Protein AF-A0A9D5TRG1-F1 (afdb_monomer_lite)

Radius of gyration: 21.53 Å; chains: 1; bounding box: 38×62×61 Å

Sequence (145 aa):
MIIKKDIKNNFNKGVNKMISNSKIKNYNEREKAEMKRLNLFESRLFGRICYGFGRDENGLVYIVEDEADVVRMIYDMAINGNSLQKIQAELFNRGIKSPSGKDKWTRDVIDKTINNSKYLTYIISFENFVEASIEKESRCRYIRS

Foldseek 3Di:
DPVVVVVVVVVVVVVVVVCPDPVNVVVVVVVVQVLQKDDPVVLVVVPDDDFQWDADPVSIIGGPVVRLVLLVVLLVCLLVLHQLVRNQVVCLVVQNAQPVRHSTDDSVSSVCSLQDPCCCSPRDPPVSSVSSVVSVVVVVVVVPD

Secondary structure (DSSP, 8-state):
--HHHHHHHHHHHHHHHHHT-HHHHHHHHHHHHHTTB--HHHHHHH-S--TTEEE-TTS-EEE-HHHHHHHHHHHHHHHTT--HHHHHHHHHHTT---TTS-SS--HHHHHHHHT-GGGGTTTS-HHHHHHHHHHHHHHHHTT--

pLDDT: mean 82.33, std 17.82, range [38.62, 98.0]

Structure (mmCIF, N/CA/C/O backbone):
data_AF-A0A9D5TRG1-F1
#
_entry.id   AF-A0A9D5TRG1-F1
#
loop_
_atom_site.group_PDB
_atom_site.id
_atom_site.type_symbol
_atom_site.label_atom_id
_atom_site.label_alt_id
_atom_site.label_comp_id
_atom_site.label_asym_id
_atom_site.label_entity_id
_atom_site.label_seq_id
_atom_site.pdbx_PDB_ins_code
_atom_site.Cartn_x
_atom_site.Cartn_y
_atom_site.Cartn_z
_atom_site.occupa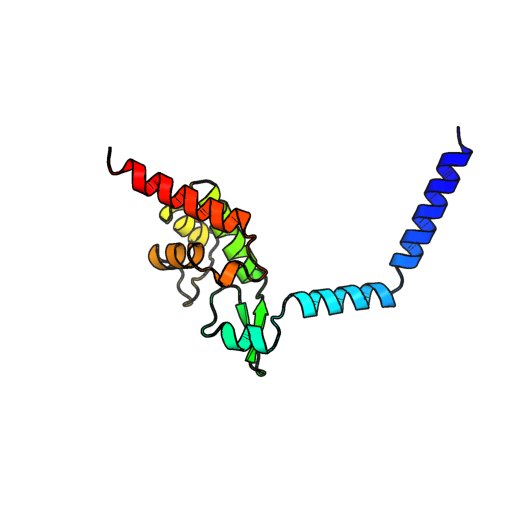ncy
_atom_site.B_iso_or_equiv
_atom_site.auth_seq_id
_atom_site.auth_comp_id
_atom_site.auth_asym_id
_atom_site.auth_atom_id
_atom_site.pdbx_PDB_model_num
ATOM 1 N N . MET A 1 1 ? -4.811 49.273 -23.237 1.00 55.66 1 MET A N 1
ATOM 2 C CA . MET A 1 1 ? -5.014 48.037 -22.439 1.00 55.66 1 MET A CA 1
ATOM 3 C C . MET A 1 1 ? -5.305 46.777 -23.283 1.00 55.66 1 MET A C 1
ATOM 5 O O . MET A 1 1 ? -5.706 45.771 -22.715 1.00 55.66 1 MET A O 1
ATOM 9 N N . ILE A 1 2 ? -5.057 46.781 -24.604 1.00 50.62 2 ILE A N 1
ATOM 10 C CA . ILE A 1 2 ? -5.431 45.673 -25.516 1.00 50.62 2 ILE A CA 1
ATOM 11 C C . ILE A 1 2 ? -4.183 44.914 -26.023 1.00 50.62 2 ILE A C 1
ATOM 13 O O . ILE A 1 2 ? -4.098 43.699 -25.891 1.00 50.62 2 ILE A O 1
ATOM 17 N N . ILE A 1 3 ? -3.117 45.637 -26.387 1.00 52.12 3 ILE A N 1
ATOM 18 C CA . ILE A 1 3 ? -1.884 45.085 -26.989 1.00 52.12 3 ILE A CA 1
ATOM 19 C C . ILE A 1 3 ? -1.154 44.051 -26.097 1.00 52.12 3 ILE A C 1
ATOM 21 O O . ILE A 1 3 ? -0.630 43.056 -26.592 1.00 52.12 3 ILE A O 1
ATOM 25 N N . LYS A 1 4 ? -1.151 44.217 -24.762 1.00 46.72 4 LYS A N 1
ATOM 26 C CA . LYS A 1 4 ? -0.498 43.252 -23.845 1.00 46.72 4 LYS A CA 1
ATOM 27 C C . LYS A 1 4 ? -1.236 41.904 -23.748 1.00 46.72 4 LYS A C 1
ATOM 29 O O . LYS A 1 4 ? -0.601 40.907 -23.410 1.00 46.72 4 LYS A O 1
ATOM 34 N N . LYS A 1 5 ? -2.547 41.854 -24.029 1.00 53.22 5 LYS A N 1
ATOM 35 C CA . LYS A 1 5 ? -3.331 40.603 -24.030 1.00 53.22 5 LYS A CA 1
ATOM 36 C C . LYS A 1 5 ? -3.054 39.778 -25.288 1.00 53.22 5 LYS A C 1
ATOM 38 O O . LYS A 1 5 ? -2.871 38.567 -25.181 1.00 53.22 5 LYS A O 1
ATOM 43 N N . ASP A 1 6 ? -2.926 40.438 -26.435 1.00 55.50 6 ASP A N 1
ATOM 44 C CA . ASP A 1 6 ? -2.691 39.774 -27.722 1.00 55.50 6 ASP A CA 1
ATOM 45 C C . ASP A 1 6 ? -1.291 39.154 -27.809 1.00 55.50 6 ASP A C 1
ATOM 47 O O . ASP A 1 6 ? -1.135 38.021 -28.266 1.00 55.50 6 ASP A O 1
ATOM 51 N N . ILE A 1 7 ? -0.277 39.834 -27.261 1.00 56.09 7 ILE A N 1
ATOM 52 C CA . ILE A 1 7 ? 1.092 39.299 -27.172 1.00 56.09 7 ILE A CA 1
ATOM 53 C C . ILE A 1 7 ? 1.132 38.048 -26.278 1.00 56.09 7 ILE A C 1
ATOM 55 O O . ILE A 1 7 ? 1.738 37.041 -26.645 1.00 56.09 7 ILE A O 1
ATOM 59 N N . LYS A 1 8 ? 0.437 38.071 -25.132 1.00 55.66 8 LYS A N 1
ATOM 60 C CA . LYS A 1 8 ? 0.400 36.939 -24.191 1.00 55.66 8 LYS A CA 1
ATOM 61 C C . LYS A 1 8 ? -0.334 35.726 -24.783 1.00 55.66 8 LYS A C 1
ATOM 63 O O . LYS A 1 8 ? 0.111 34.595 -24.606 1.00 55.66 8 LYS A O 1
ATOM 68 N N . ASN A 1 9 ? -1.406 35.956 -25.543 1.00 55.38 9 ASN A N 1
ATOM 69 C CA . ASN A 1 9 ? -2.145 34.896 -26.235 1.00 55.38 9 ASN A CA 1
ATOM 70 C C . ASN A 1 9 ? -1.351 34.259 -27.383 1.00 55.38 9 ASN A C 1
ATOM 72 O O . ASN A 1 9 ? -1.385 33.037 -27.543 1.00 55.38 9 ASN A O 1
ATOM 76 N N . ASN A 1 10 ? -0.612 35.055 -28.158 1.00 59.53 10 ASN A N 1
ATOM 77 C CA . ASN A 1 10 ? 0.209 34.537 -29.253 1.00 59.53 10 ASN A CA 1
ATOM 78 C C . ASN A 1 10 ? 1.437 33.765 -28.749 1.00 59.53 10 ASN A C 1
ATOM 80 O O . ASN A 1 10 ? 1.770 32.726 -29.318 1.00 59.53 10 ASN A O 1
ATOM 84 N N . PHE A 1 11 ? 2.043 34.198 -27.637 1.00 57.34 11 PHE A N 1
ATOM 85 C CA . PHE A 1 11 ? 3.112 33.449 -26.969 1.00 57.34 11 PHE A CA 1
ATOM 86 C C . PHE A 1 11 ? 2.615 32.083 -26.471 1.00 57.34 11 PHE A C 1
ATOM 88 O O . PHE A 1 11 ? 3.203 31.055 -26.798 1.00 57.34 11 PHE A O 1
ATOM 95 N N . ASN A 1 12 ? 1.466 32.046 -25.786 1.00 54.62 12 ASN A N 1
ATOM 96 C CA . ASN A 1 12 ? 0.869 30.797 -25.302 1.00 54.62 12 ASN A CA 1
ATOM 97 C C . ASN A 1 12 ? 0.482 29.842 -26.446 1.00 54.62 12 ASN A C 1
ATOM 99 O O . ASN A 1 12 ? 0.669 28.633 -26.326 1.00 54.62 12 ASN A O 1
ATOM 103 N N . LYS A 1 13 ? -0.000 30.358 -27.585 1.00 60.06 13 LYS A N 1
ATOM 104 C CA . LYS A 1 13 ? -0.250 29.549 -28.792 1.00 60.06 13 LYS A CA 1
ATOM 105 C C . LYS A 1 13 ? 1.034 28.957 -29.380 1.00 60.06 13 LYS A C 1
ATOM 107 O O . LYS A 1 13 ? 1.023 27.795 -29.776 1.00 60.06 13 LYS A O 1
ATOM 112 N N . GLY A 1 14 ? 2.122 29.727 -29.433 1.00 62.59 14 GLY A N 1
ATOM 113 C CA . GLY A 1 14 ? 3.425 29.262 -29.923 1.00 62.59 14 GLY A CA 1
ATOM 114 C C . GLY A 1 14 ? 4.038 28.179 -29.033 1.00 62.59 14 GLY A C 1
ATOM 115 O O . GLY A 1 14 ? 4.481 27.149 -29.537 1.00 62.59 14 GLY A O 1
ATOM 116 N N . VAL A 1 15 ? 3.967 28.369 -27.712 1.00 60.66 15 VAL A N 1
ATOM 117 C CA . VAL A 1 15 ? 4.412 27.384 -26.715 1.00 60.66 15 VAL A CA 1
ATOM 118 C C . VAL A 1 15 ? 3.570 26.106 -26.796 1.00 60.66 15 VAL A C 1
ATOM 120 O O . VAL A 1 15 ? 4.129 25.018 -26.907 1.00 60.66 15 VAL A O 1
ATOM 123 N N . ASN A 1 16 ? 2.238 26.211 -26.868 1.00 58.81 16 ASN A N 1
ATOM 124 C CA . ASN A 1 16 ? 1.357 25.046 -27.024 1.00 58.81 16 ASN A CA 1
ATOM 125 C C . ASN A 1 16 ? 1.592 24.295 -28.346 1.00 58.81 16 ASN A C 1
ATOM 127 O O . ASN A 1 16 ? 1.518 23.069 -28.373 1.00 58.81 16 ASN A O 1
ATOM 131 N N . LYS A 1 17 ? 1.931 25.012 -29.427 1.00 61.78 17 LYS A N 1
ATOM 132 C CA . LYS A 1 17 ? 2.284 24.430 -30.732 1.00 61.78 17 LYS A CA 1
ATOM 133 C C . LYS A 1 17 ? 3.645 23.717 -30.715 1.00 61.78 17 LYS A C 1
ATOM 135 O O . LYS A 1 17 ? 3.811 22.719 -31.407 1.00 61.78 17 LYS A O 1
ATOM 140 N N . MET A 1 18 ? 4.609 24.197 -29.922 1.00 60.66 18 MET A N 1
ATOM 141 C CA . MET A 1 18 ? 5.886 23.502 -29.692 1.00 60.66 18 MET A CA 1
ATOM 142 C C . MET A 1 18 ? 5.707 22.255 -28.817 1.00 60.66 18 MET A C 1
ATOM 144 O O . MET A 1 18 ? 6.288 21.216 -29.121 1.00 60.66 18 MET A O 1
ATOM 148 N N . ILE A 1 19 ? 4.859 22.327 -27.783 1.00 59.44 19 ILE A N 1
ATOM 149 C CA . ILE A 1 19 ? 4.488 21.181 -26.934 1.00 59.44 19 ILE A CA 1
ATOM 150 C C . ILE A 1 19 ? 3.722 20.117 -27.742 1.00 59.44 19 ILE A C 1
ATOM 152 O O . ILE A 1 19 ? 3.888 18.924 -27.500 1.00 59.44 19 ILE A O 1
ATOM 156 N N . SER A 1 20 ? 2.934 20.512 -28.751 1.00 57.34 20 SER A N 1
ATOM 157 C CA . SER A 1 20 ? 2.201 19.587 -29.630 1.00 57.34 20 SER A CA 1
ATOM 158 C C . SER A 1 20 ? 3.056 18.926 -30.722 1.00 57.34 20 SER A C 1
ATOM 160 O O . SER A 1 20 ? 2.509 18.355 -31.666 1.00 57.34 20 SER A O 1
ATOM 162 N N . ASN A 1 21 ? 4.386 18.975 -30.622 1.00 56.44 21 ASN A N 1
ATOM 163 C CA . ASN A 1 21 ? 5.258 18.163 -31.461 1.00 56.44 21 ASN A CA 1
ATOM 164 C C . ASN A 1 21 ? 5.207 16.700 -30.996 1.00 56.44 21 ASN A C 1
ATOM 166 O O . ASN A 1 21 ? 5.608 16.367 -29.880 1.00 56.44 21 ASN A O 1
ATOM 170 N N . SER A 1 22 ? 4.766 15.809 -31.886 1.00 53.16 22 SER A N 1
ATOM 171 C CA . SER A 1 22 ? 4.663 14.355 -31.667 1.00 53.16 22 SER A CA 1
ATOM 172 C C . SER A 1 22 ? 5.936 13.717 -31.090 1.00 53.16 22 SER A C 1
ATOM 174 O O . SER A 1 22 ? 5.851 12.777 -30.307 1.00 53.16 22 SER A O 1
ATOM 176 N N . LYS A 1 23 ? 7.119 14.268 -31.397 1.00 50.62 23 LYS A N 1
ATOM 177 C CA . LYS A 1 23 ? 8.412 13.813 -30.856 1.00 50.62 23 LYS A CA 1
ATOM 178 C C . LYS A 1 23 ? 8.580 14.050 -29.346 1.00 50.62 23 LYS A C 1
ATOM 180 O O . LYS A 1 23 ? 9.105 13.172 -28.675 1.00 50.62 23 LYS A O 1
ATOM 185 N N . ILE A 1 24 ? 8.122 15.187 -28.809 1.00 56.97 24 ILE A N 1
ATOM 186 C CA . ILE A 1 24 ? 8.231 15.521 -27.371 1.00 56.97 24 ILE A CA 1
ATOM 187 C C . ILE A 1 24 ? 7.202 14.724 -26.568 1.00 56.97 24 ILE A C 1
ATOM 189 O O . ILE A 1 24 ? 7.509 14.181 -25.511 1.00 56.97 24 ILE A O 1
ATOM 193 N N . LYS A 1 25 ? 5.990 14.584 -27.115 1.00 52.50 25 LYS A N 1
ATOM 194 C CA . LYS A 1 25 ? 4.927 13.773 -26.514 1.00 52.50 25 LYS A CA 1
ATOM 195 C C . LYS A 1 25 ? 5.362 12.310 -26.329 1.00 52.50 25 LYS A C 1
ATOM 197 O O . LYS A 1 25 ? 5.192 11.763 -25.247 1.00 52.50 25 LYS A O 1
ATOM 202 N N . ASN A 1 26 ? 6.019 11.733 -27.339 1.00 53.91 26 ASN A N 1
ATOM 203 C CA . ASN A 1 26 ? 6.562 10.371 -27.288 1.00 53.91 26 ASN A CA 1
ATOM 204 C C . ASN A 1 26 ? 7.744 10.214 -26.315 1.00 53.91 26 ASN A C 1
ATOM 206 O O . ASN A 1 26 ? 7.900 9.149 -25.722 1.00 53.91 26 ASN A O 1
ATOM 210 N N . TYR A 1 27 ? 8.577 11.248 -26.148 1.00 50.47 27 TYR A N 1
ATOM 211 C CA . TYR A 1 27 ? 9.679 11.234 -25.176 1.00 50.47 27 TYR A CA 1
ATOM 212 C C . TYR A 1 27 ? 9.132 11.175 -23.742 1.00 50.47 27 TYR A C 1
ATOM 214 O O . TYR A 1 27 ? 9.515 10.303 -22.970 1.00 50.47 27 TYR A O 1
ATOM 222 N N . ASN A 1 28 ? 8.119 11.996 -23.448 1.00 56.91 28 ASN A N 1
ATOM 223 C CA . ASN A 1 28 ? 7.465 12.040 -22.140 1.00 56.91 28 ASN A CA 1
ATOM 224 C C . ASN A 1 28 ? 6.686 10.756 -21.806 1.00 56.91 28 ASN A C 1
ATOM 226 O O . ASN A 1 28 ? 6.561 10.405 -20.638 1.00 56.91 28 ASN A O 1
ATOM 230 N N . GLU A 1 29 ? 6.122 10.063 -22.801 1.00 56.06 29 GLU A N 1
ATOM 231 C CA . GLU A 1 29 ? 5.430 8.783 -22.590 1.00 56.06 29 GLU A CA 1
ATOM 232 C C . GLU A 1 29 ? 6.400 7.621 -22.359 1.00 56.06 29 GLU A C 1
ATOM 234 O O . GLU A 1 29 ? 6.132 6.781 -21.502 1.00 56.06 29 GLU A O 1
ATOM 239 N N . ARG A 1 30 ? 7.543 7.594 -23.061 1.00 55.91 30 ARG A N 1
ATOM 240 C CA . ARG A 1 30 ? 8.613 6.617 -22.803 1.00 55.91 30 ARG A CA 1
ATOM 241 C C . ARG A 1 30 ? 9.262 6.833 -21.447 1.00 55.91 30 ARG A C 1
ATOM 243 O O . ARG A 1 30 ? 9.357 5.873 -20.697 1.00 55.91 30 ARG A O 1
ATOM 250 N N . GLU A 1 31 ? 9.606 8.072 -21.102 1.00 56.12 31 GLU A N 1
ATOM 251 C CA . GLU A 1 31 ? 10.118 8.394 -19.768 1.00 56.12 31 GLU A CA 1
ATOM 252 C C . GLU A 1 31 ? 9.077 8.065 -18.696 1.00 56.12 31 GLU A C 1
ATOM 254 O O . GLU A 1 31 ? 9.431 7.431 -17.716 1.00 56.12 31 GLU A O 1
ATOM 259 N N . LYS A 1 32 ? 7.780 8.364 -18.895 1.00 52.16 32 LYS A N 1
ATOM 260 C CA . LYS A 1 32 ? 6.707 7.930 -17.973 1.00 52.16 32 LYS A CA 1
ATOM 261 C C . LYS A 1 32 ? 6.576 6.411 -17.853 1.00 52.16 32 LYS A C 1
ATOM 263 O O . LYS A 1 32 ? 6.238 5.931 -16.774 1.00 52.16 32 LYS A O 1
ATOM 268 N N . ALA A 1 33 ? 6.778 5.665 -18.937 1.00 52.44 33 ALA A N 1
ATOM 269 C CA . ALA A 1 33 ? 6.736 4.204 -18.930 1.00 52.44 33 ALA A CA 1
ATOM 270 C C . ALA A 1 33 ? 7.981 3.600 -18.256 1.00 52.44 33 ALA A C 1
ATOM 272 O O . ALA A 1 33 ? 7.860 2.625 -17.516 1.00 52.44 33 ALA A O 1
ATOM 273 N N . GLU A 1 34 ? 9.155 4.206 -18.450 1.00 57.62 34 GLU A N 1
ATOM 274 C CA . GLU A 1 34 ? 10.390 3.871 -17.730 1.00 57.62 34 GLU A CA 1
ATOM 275 C C . GLU A 1 34 ? 10.303 4.245 -16.243 1.00 57.62 34 GLU A C 1
ATOM 277 O O . GLU A 1 34 ? 10.753 3.477 -15.401 1.00 57.62 34 GLU A O 1
ATOM 282 N N . MET A 1 35 ? 9.636 5.350 -15.889 1.00 57.00 35 MET A N 1
ATOM 283 C CA . MET A 1 35 ? 9.489 5.831 -14.504 1.00 57.00 35 MET A CA 1
ATOM 284 C C . MET A 1 35 ? 8.673 4.900 -13.602 1.00 57.00 35 MET A C 1
ATOM 286 O O . MET A 1 35 ? 8.699 5.048 -12.384 1.00 57.00 35 MET A O 1
ATOM 290 N N . LYS A 1 36 ? 7.936 3.948 -14.182 1.00 75.88 36 LYS A N 1
ATOM 291 C CA . LYS A 1 36 ? 7.152 2.941 -13.449 1.00 75.88 36 LYS A CA 1
ATOM 292 C C . LYS A 1 36 ? 7.880 1.601 -13.324 1.00 75.88 36 LYS A C 1
ATOM 294 O O . LYS A 1 36 ? 7.244 0.572 -13.078 1.00 75.88 36 LYS A O 1
ATOM 299 N N . ARG A 1 37 ? 9.199 1.592 -13.528 1.00 87.50 37 ARG A N 1
ATOM 300 C CA . ARG A 1 37 ? 10.066 0.421 -13.398 1.00 87.50 37 ARG A CA 1
ATOM 301 C C . ARG A 1 37 ? 11.239 0.727 -12.483 1.00 87.50 37 ARG A C 1
ATOM 303 O O . ARG A 1 37 ? 11.847 1.786 -12.563 1.00 87.50 37 ARG A O 1
ATOM 310 N N . LEU A 1 38 ? 11.557 -0.237 -11.630 1.00 88.69 38 LEU A N 1
ATOM 311 C CA . LEU A 1 38 ? 12.756 -0.207 -10.808 1.00 88.69 38 LEU A CA 1
ATOM 312 C C . LEU A 1 38 ? 13.950 -0.604 -11.674 1.00 88.69 38 LEU A C 1
ATOM 314 O O . LEU A 1 38 ? 13.839 -1.452 -12.566 1.00 88.69 38 LEU A O 1
ATOM 318 N N . ASN A 1 39 ? 15.120 -0.050 -11.370 1.00 89.75 39 ASN A N 1
ATOM 319 C CA . ASN A 1 39 ? 16.340 -0.482 -12.043 1.00 89.75 39 ASN A CA 1
ATOM 320 C C . ASN A 1 39 ? 16.719 -1.921 -11.633 1.00 89.75 39 ASN A C 1
ATOM 322 O O . ASN A 1 39 ? 16.132 -2.516 -10.722 1.00 89.75 39 ASN A O 1
ATOM 326 N N . LEU A 1 40 ? 17.713 -2.510 -12.304 1.00 88.44 40 LEU A N 1
ATOM 327 C CA . LEU A 1 40 ? 18.116 -3.899 -12.060 1.00 88.44 40 LEU A CA 1
ATOM 328 C C . LEU A 1 40 ? 18.545 -4.151 -10.604 1.00 88.44 40 LEU A C 1
ATOM 330 O O . LEU A 1 40 ? 18.221 -5.193 -10.035 1.00 88.44 40 LEU A O 1
ATOM 334 N N . PHE A 1 41 ? 19.269 -3.213 -9.993 1.00 89.38 41 PHE A N 1
ATOM 335 C CA . PHE A 1 41 ? 19.745 -3.348 -8.618 1.00 89.38 41 PHE A CA 1
ATOM 336 C C . PHE A 1 41 ? 18.582 -3.292 -7.620 1.00 89.38 41 PHE A C 1
ATOM 338 O O . PHE A 1 41 ? 18.427 -4.200 -6.803 1.00 89.38 41 PHE A O 1
ATOM 345 N N . GLU A 1 42 ? 17.708 -2.296 -7.747 1.00 90.25 42 GLU A N 1
ATOM 346 C CA . GLU A 1 42 ? 16.498 -2.158 -6.927 1.00 90.25 42 GLU A CA 1
ATOM 347 C C . GLU A 1 42 ? 15.568 -3.367 -7.079 1.00 90.25 42 GLU A C 1
ATOM 349 O O . GLU A 1 42 ? 15.084 -3.918 -6.091 1.00 90.25 42 GLU A O 1
ATOM 354 N N . SER A 1 43 ? 15.382 -3.847 -8.311 1.00 91.19 43 SER A N 1
ATOM 355 C CA . SER A 1 43 ? 14.565 -5.025 -8.616 1.00 91.19 43 SER A CA 1
ATOM 356 C C . SER A 1 43 ? 15.097 -6.287 -7.933 1.00 91.19 43 SER A C 1
ATOM 358 O O . SER A 1 43 ? 14.325 -7.096 -7.407 1.00 91.19 43 SER A O 1
ATOM 360 N N . ARG A 1 44 ? 16.425 -6.452 -7.876 1.00 89.81 44 ARG A N 1
ATOM 361 C CA . ARG A 1 44 ? 17.066 -7.556 -7.147 1.00 89.81 44 ARG A CA 1
ATOM 362 C C . ARG A 1 44 ? 16.851 -7.438 -5.640 1.00 89.81 44 ARG A C 1
ATOM 364 O O . ARG A 1 44 ? 16.540 -8.445 -5.006 1.00 89.81 44 ARG A O 1
ATOM 371 N N . LEU A 1 45 ? 16.949 -6.231 -5.083 1.00 90.62 45 LEU A N 1
ATOM 372 C CA . LEU A 1 45 ? 16.706 -5.977 -3.658 1.00 90.62 45 LEU A CA 1
ATOM 373 C C . LEU A 1 45 ? 15.228 -6.089 -3.261 1.00 90.62 45 LEU A C 1
ATOM 375 O O . LEU A 1 45 ? 14.923 -6.371 -2.104 1.00 90.62 45 LEU A O 1
ATOM 379 N N . PHE A 1 46 ? 14.304 -5.938 -4.211 1.00 90.75 46 PHE A N 1
ATOM 380 C CA . PHE A 1 46 ? 12.868 -6.010 -3.943 1.00 90.75 46 PHE A CA 1
ATOM 381 C C . PHE A 1 46 ? 12.422 -7.389 -3.422 1.00 90.75 46 PHE A C 1
ATOM 383 O O . PHE A 1 46 ? 11.434 -7.498 -2.691 1.00 90.75 46 PHE A O 1
ATOM 390 N N . GLY A 1 47 ? 13.150 -8.460 -3.758 1.00 90.06 47 GLY A N 1
ATOM 391 C CA . GLY A 1 47 ? 12.847 -9.819 -3.304 1.00 90.06 47 GLY A CA 1
ATOM 392 C C . GLY A 1 47 ? 11.439 -10.275 -3.711 1.00 90.06 47 GLY A C 1
ATOM 393 O O . GLY A 1 47 ? 11.067 -10.201 -4.881 1.00 90.06 47 GLY A O 1
ATOM 394 N N . ARG A 1 48 ? 10.639 -10.757 -2.746 1.00 91.38 48 ARG A N 1
ATOM 395 C CA . ARG A 1 48 ? 9.246 -11.174 -2.992 1.00 91.38 48 ARG A CA 1
ATOM 396 C C . ARG A 1 48 ? 8.375 -9.982 -3.412 1.00 91.38 48 ARG A C 1
ATOM 398 O O . ARG A 1 48 ? 8.309 -8.987 -2.688 1.00 91.38 48 ARG A O 1
ATOM 405 N N . ILE A 1 49 ? 7.661 -10.136 -4.526 1.00 93.06 49 ILE A N 1
ATOM 406 C CA . ILE A 1 49 ? 6.689 -9.159 -5.028 1.00 93.06 49 ILE A CA 1
ATOM 407 C C . ILE A 1 49 ? 5.495 -9.037 -4.074 1.00 93.06 49 ILE A C 1
ATOM 409 O O . ILE A 1 49 ? 4.969 -10.041 -3.586 1.00 93.06 49 ILE A O 1
ATOM 413 N N . CYS A 1 50 ? 5.096 -7.798 -3.792 1.00 94.12 50 CYS A N 1
ATOM 414 C CA . CYS A 1 50 ? 3.865 -7.465 -3.085 1.00 94.12 50 CYS A CA 1
ATOM 415 C C . CYS A 1 50 ? 2.846 -6.861 -4.059 1.00 94.12 50 CYS A C 1
ATOM 417 O O . CYS A 1 50 ? 3.223 -6.358 -5.111 1.00 94.12 50 CYS A O 1
ATOM 419 N N . TYR A 1 51 ? 1.569 -6.914 -3.683 1.00 96.06 51 TYR A N 1
ATOM 420 C CA . TYR A 1 51 ? 0.449 -6.359 -4.449 1.00 96.06 51 TYR A CA 1
ATOM 421 C C . TYR A 1 51 ? 0.704 -4.899 -4.837 1.00 96.06 51 TYR A C 1
ATOM 423 O O . TYR A 1 51 ? 1.206 -4.160 -3.994 1.00 96.06 51 TYR A O 1
ATOM 431 N N . GLY A 1 52 ? 0.381 -4.485 -6.059 1.00 95.00 52 GLY A N 1
ATOM 432 C CA . GLY A 1 52 ? 0.771 -3.179 -6.611 1.00 95.00 52 GLY A CA 1
ATOM 433 C C . GLY A 1 52 ? 2.024 -3.233 -7.484 1.00 95.00 52 GLY A C 1
ATOM 434 O O . GLY A 1 52 ? 2.345 -2.260 -8.165 1.00 95.00 52 GLY A O 1
ATOM 435 N N . PHE A 1 53 ? 2.728 -4.368 -7.495 1.00 95.44 53 PHE A N 1
ATOM 436 C CA . PHE A 1 53 ? 3.946 -4.570 -8.269 1.00 95.44 53 PHE A CA 1
ATOM 437 C C . PHE A 1 53 ? 3.901 -5.890 -9.040 1.00 95.44 53 PHE A C 1
ATOM 439 O O . PHE A 1 53 ? 3.327 -6.877 -8.588 1.00 95.44 53 PHE A O 1
ATOM 446 N N . GLY A 1 54 ? 4.576 -5.914 -10.184 1.00 94.62 54 GLY A N 1
ATOM 447 C CA . GLY A 1 54 ? 4.825 -7.096 -10.999 1.00 94.62 54 GLY A CA 1
ATOM 448 C C . GLY A 1 54 ? 6.320 -7.323 -11.196 1.00 94.62 54 GLY A C 1
ATOM 449 O O . GLY A 1 54 ? 7.145 -6.456 -10.901 1.00 94.62 54 GLY A O 1
ATOM 450 N N . ARG A 1 55 ? 6.676 -8.508 -11.693 1.00 94.00 55 ARG A N 1
ATOM 451 C CA . ARG A 1 55 ? 8.034 -8.831 -12.136 1.00 94.00 55 ARG A CA 1
ATOM 452 C C . ARG A 1 55 ? 7.965 -9.390 -13.544 1.00 94.00 55 ARG A C 1
ATOM 454 O O . ARG A 1 55 ? 7.196 -10.318 -13.780 1.00 94.00 55 ARG A O 1
ATOM 461 N N . ASP A 1 56 ? 8.731 -8.804 -14.454 1.00 92.88 56 ASP A N 1
ATOM 462 C CA . ASP A 1 56 ? 8.788 -9.274 -15.833 1.00 92.88 56 ASP A CA 1
ATOM 463 C C . ASP A 1 56 ? 9.738 -10.474 -15.992 1.00 92.88 56 ASP A C 1
ATOM 465 O O . ASP A 1 56 ? 10.397 -10.918 -15.047 1.00 92.88 56 ASP A O 1
ATOM 469 N N . GLU A 1 57 ? 9.802 -11.008 -17.209 1.00 91.94 57 GLU A N 1
ATOM 470 C CA . GLU A 1 57 ? 10.671 -12.131 -17.584 1.00 91.94 57 GLU A CA 1
ATOM 471 C C . GLU A 1 57 ? 12.170 -11.844 -17.396 1.00 91.94 57 GLU A C 1
ATOM 473 O O . GLU A 1 57 ? 12.953 -12.766 -17.173 1.00 91.94 57 GLU A O 1
ATOM 478 N N . ASN A 1 58 ? 12.565 -10.568 -17.406 1.00 89.38 58 ASN A N 1
ATOM 479 C CA . ASN A 1 58 ? 13.942 -10.127 -17.185 1.00 89.38 58 ASN A CA 1
ATOM 480 C C . ASN A 1 58 ? 14.258 -9.930 -15.694 1.00 89.38 58 ASN A C 1
ATOM 482 O O . ASN A 1 58 ? 15.374 -9.556 -15.327 1.00 89.38 58 ASN A O 1
ATOM 486 N N . GLY A 1 59 ? 13.283 -10.173 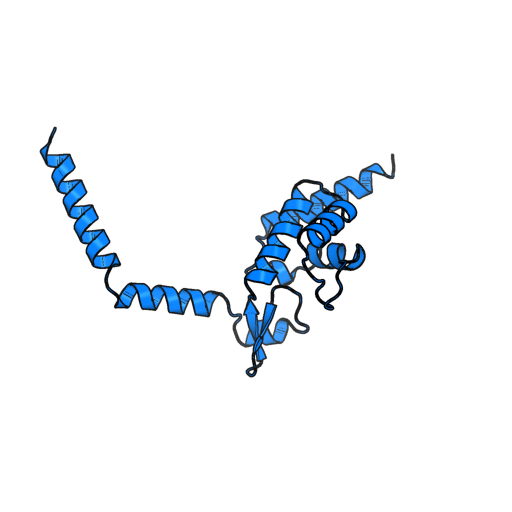-14.815 1.00 90.25 59 GLY A N 1
ATOM 487 C CA . GLY A 1 59 ? 13.414 -9.989 -13.377 1.00 90.25 59 GLY A CA 1
ATOM 488 C C . GLY A 1 59 ? 13.297 -8.534 -12.919 1.00 90.25 59 GLY A C 1
ATOM 489 O O . GLY A 1 59 ? 13.565 -8.263 -11.744 1.00 90.25 59 GLY A O 1
ATOM 490 N N . LEU A 1 60 ? 12.889 -7.613 -13.798 1.00 92.62 60 LEU A N 1
ATOM 491 C CA . LEU A 1 60 ? 12.672 -6.210 -13.458 1.00 92.62 60 LEU A CA 1
ATOM 492 C C . LEU A 1 60 ? 11.308 -6.027 -12.799 1.00 92.62 60 LEU A C 1
ATOM 494 O O . LEU A 1 60 ? 10.298 -6.593 -13.224 1.00 92.62 60 LEU A O 1
ATOM 498 N N . VAL A 1 61 ? 11.290 -5.231 -11.734 1.00 94.50 61 VAL A N 1
ATOM 499 C CA . VAL A 1 61 ? 10.073 -4.911 -10.991 1.00 94.50 61 VAL A CA 1
ATOM 500 C C . VAL A 1 61 ? 9.414 -3.687 -11.603 1.00 94.50 61 VAL A C 1
ATOM 502 O O . VAL A 1 61 ? 10.068 -2.680 -11.868 1.00 94.50 61 VAL A O 1
ATOM 505 N N . TYR A 1 62 ? 8.107 -3.771 -11.811 1.00 93.31 62 TYR A N 1
ATOM 506 C CA . TYR A 1 62 ? 7.301 -2.691 -12.367 1.00 93.31 62 TYR A CA 1
ATOM 507 C C . TYR A 1 62 ? 6.030 -2.486 -11.549 1.00 93.31 62 TYR A C 1
ATOM 509 O O . TYR A 1 62 ? 5.601 -3.381 -10.822 1.00 93.31 62 TYR A O 1
ATOM 517 N N . ILE A 1 63 ? 5.429 -1.307 -11.660 1.00 93.62 63 ILE A N 1
ATOM 518 C CA . ILE A 1 63 ? 4.185 -0.970 -10.959 1.00 93.62 63 ILE A CA 1
ATOM 519 C C . ILE A 1 63 ? 2.993 -1.487 -11.766 1.00 93.62 63 ILE A C 1
ATOM 521 O O . ILE A 1 63 ? 2.890 -1.231 -12.967 1.00 93.62 63 ILE A O 1
ATOM 525 N N . VAL A 1 64 ? 2.077 -2.187 -11.098 1.00 94.25 64 VAL A N 1
ATOM 526 C CA . VAL A 1 64 ? 0.771 -2.556 -11.657 1.00 94.25 64 VAL A CA 1
ATOM 527 C C . VAL A 1 64 ? -0.219 -1.489 -11.209 1.00 94.25 64 VAL A C 1
ATOM 529 O O . VAL A 1 64 ? -0.625 -1.480 -10.051 1.00 94.25 64 VAL A O 1
ATOM 532 N N . GLU A 1 65 ? -0.560 -0.556 -12.101 1.00 92.25 65 GLU A N 1
ATOM 533 C CA . GLU A 1 65 ? -1.266 0.679 -11.723 1.00 92.25 65 GLU A CA 1
ATOM 534 C C . GLU A 1 65 ? -2.607 0.420 -11.027 1.00 92.25 65 GLU A C 1
ATOM 536 O O . GLU A 1 65 ? -2.853 0.987 -9.967 1.00 92.25 65 GLU A O 1
ATOM 541 N N . ASP A 1 66 ? -3.417 -0.497 -11.560 1.00 93.75 66 ASP A N 1
ATOM 542 C CA . ASP A 1 66 ? -4.730 -0.827 -10.996 1.00 93.75 66 ASP A CA 1
ATOM 543 C C . ASP A 1 66 ? -4.615 -1.358 -9.557 1.00 93.75 66 ASP A C 1
ATOM 545 O O . ASP A 1 66 ? -5.412 -1.030 -8.679 1.00 93.75 66 ASP A O 1
ATOM 549 N N . GLU A 1 67 ? -3.584 -2.162 -9.282 1.00 96.06 67 GLU A N 1
ATOM 550 C CA . GLU A 1 67 ? -3.307 -2.655 -7.934 1.00 96.06 67 GLU A CA 1
ATOM 551 C C . GLU A 1 67 ? -2.707 -1.556 -7.040 1.00 96.06 67 GLU A C 1
ATOM 553 O O . GLU A 1 67 ? -3.012 -1.489 -5.848 1.00 96.06 67 GLU A O 1
ATOM 558 N N . ALA A 1 68 ? -1.876 -0.672 -7.599 1.00 96.00 68 ALA A N 1
ATOM 559 C CA . ALA A 1 68 ? -1.281 0.456 -6.889 1.00 96.00 68 ALA A CA 1
ATOM 560 C C . ALA A 1 68 ? -2.338 1.480 -6.444 1.00 96.00 68 ALA A C 1
ATOM 562 O O . ALA A 1 68 ? -2.252 2.001 -5.332 1.00 96.00 68 ALA A O 1
ATOM 563 N N . ASP A 1 69 ? -3.372 1.714 -7.254 1.00 96.75 69 ASP A N 1
ATOM 564 C CA . ASP A 1 69 ? -4.521 2.549 -6.891 1.00 96.75 69 ASP A CA 1
ATOM 565 C C . ASP A 1 69 ? -5.285 1.991 -5.693 1.00 96.75 69 ASP A C 1
ATOM 567 O O . ASP A 1 69 ? -5.669 2.731 -4.785 1.00 96.75 69 ASP A O 1
ATOM 571 N N . VAL A 1 70 ? -5.445 0.669 -5.631 1.00 97.94 70 VAL A N 1
ATOM 572 C CA . VAL A 1 70 ? -6.041 0.007 -4.466 1.00 97.94 70 VAL A CA 1
ATOM 573 C C . VAL A 1 70 ? -5.172 0.206 -3.224 1.00 97.94 70 VAL A C 1
ATOM 575 O O . VAL A 1 70 ? -5.707 0.460 -2.145 1.00 97.94 70 VAL A O 1
ATOM 578 N N . VAL A 1 71 ? -3.844 0.131 -3.348 1.00 97.69 71 VAL A N 1
ATOM 579 C CA . VAL A 1 71 ? -2.935 0.407 -2.223 1.00 97.69 71 VAL A CA 1
ATOM 580 C C . VAL A 1 71 ? -3.073 1.853 -1.754 1.00 97.69 71 VAL A C 1
ATOM 582 O O . VAL A 1 71 ? -3.240 2.072 -0.555 1.00 97.69 71 VAL A O 1
ATOM 585 N N . ARG A 1 72 ? -3.071 2.829 -2.671 1.00 97.56 72 ARG A N 1
ATOM 586 C CA . ARG A 1 72 ? -3.293 4.248 -2.345 1.00 97.56 72 ARG A CA 1
ATOM 587 C C . ARG A 1 72 ? -4.599 4.449 -1.584 1.00 97.56 72 ARG A C 1
ATOM 589 O O . ARG A 1 72 ? -4.582 5.003 -0.491 1.00 97.56 72 ARG A O 1
ATOM 596 N N . MET A 1 73 ? -5.691 3.867 -2.075 1.00 98.00 73 MET A N 1
ATOM 597 C CA . MET A 1 73 ? -6.988 3.901 -1.397 1.00 98.00 73 MET A CA 1
ATOM 598 C C . MET A 1 73 ? -6.927 3.305 0.019 1.00 98.00 73 MET A C 1
ATOM 600 O O . MET A 1 73 ? -7.509 3.863 0.948 1.00 98.00 73 MET A O 1
ATOM 604 N N . ILE A 1 74 ? -6.232 2.179 0.214 1.00 97.75 74 ILE A N 1
ATOM 605 C CA . ILE A 1 74 ? -6.073 1.562 1.541 1.00 97.75 74 ILE A CA 1
ATOM 606 C C . ILE A 1 74 ? -5.343 2.514 2.500 1.00 97.75 74 ILE A C 1
ATOM 608 O O . ILE A 1 74 ? -5.778 2.655 3.647 1.00 97.75 74 ILE A O 1
ATOM 612 N N . TYR A 1 75 ? -4.272 3.171 2.045 1.00 97.19 75 TYR A N 1
ATOM 613 C CA . TYR A 1 75 ? -3.542 4.164 2.840 1.00 97.19 75 TYR A CA 1
ATOM 614 C C . TYR A 1 75 ? -4.412 5.380 3.156 1.00 97.19 75 TYR A C 1
ATOM 616 O O . TYR A 1 75 ? -4.512 5.747 4.323 1.00 97.19 75 TYR A O 1
ATOM 624 N N . ASP A 1 76 ? -5.120 5.936 2.172 1.00 97.38 76 ASP A N 1
ATOM 625 C CA . ASP A 1 76 ? -6.024 7.071 2.377 1.00 97.38 76 ASP A CA 1
ATOM 626 C C . ASP A 1 76 ? -7.097 6.742 3.421 1.00 97.38 76 ASP A C 1
ATOM 628 O O . ASP A 1 76 ? -7.372 7.526 4.330 1.00 97.38 76 ASP A O 1
ATOM 632 N N . MET A 1 77 ? -7.700 5.553 3.348 1.00 96.81 77 MET A N 1
ATOM 633 C CA . MET A 1 77 ? -8.668 5.123 4.354 1.00 96.81 77 MET A CA 1
ATOM 634 C C . MET A 1 77 ? -8.026 4.980 5.739 1.00 96.81 77 MET A C 1
ATOM 636 O O . MET A 1 77 ? -8.654 5.355 6.732 1.00 96.81 77 MET A O 1
ATOM 640 N N . ALA A 1 78 ? -6.808 4.441 5.821 1.00 94.69 78 ALA A N 1
ATOM 641 C CA . ALA A 1 78 ? -6.090 4.270 7.080 1.00 94.69 78 ALA A CA 1
ATOM 642 C C . ALA A 1 78 ? -5.737 5.615 7.732 1.00 94.69 78 ALA A C 1
ATOM 644 O O . ALA A 1 78 ? -5.986 5.771 8.923 1.00 94.69 78 ALA A O 1
ATOM 645 N N . ILE A 1 79 ? -5.241 6.580 6.953 1.00 95.12 79 ILE A N 1
ATOM 646 C CA . ILE A 1 79 ? -4.931 7.952 7.393 1.00 95.12 79 ILE A CA 1
ATOM 647 C C . ILE A 1 79 ? -6.197 8.653 7.898 1.00 95.12 79 ILE A C 1
ATOM 649 O O . ILE A 1 79 ? -6.182 9.310 8.931 1.00 95.12 79 ILE A O 1
ATOM 653 N N . ASN A 1 80 ? -7.334 8.427 7.236 1.00 94.94 80 ASN A N 1
ATOM 654 C CA . ASN A 1 80 ? -8.641 8.939 7.658 1.00 94.94 80 ASN A CA 1
ATOM 655 C C . ASN A 1 80 ? -9.258 8.183 8.861 1.00 94.94 80 ASN A C 1
ATOM 657 O O . ASN A 1 80 ? -10.472 8.242 9.072 1.00 94.94 80 ASN A O 1
ATOM 661 N N . GLY A 1 81 ? -8.472 7.408 9.614 1.00 93.25 81 GLY A N 1
ATOM 662 C CA . GLY A 1 81 ? -8.911 6.729 10.839 1.00 93.25 81 GLY A CA 1
ATOM 663 C C . GLY A 1 81 ? -9.858 5.543 10.627 1.00 93.25 81 GLY A C 1
ATOM 664 O O . GLY A 1 81 ? -10.481 5.052 11.574 1.00 93.25 81 GLY A O 1
ATOM 665 N N . ASN A 1 82 ? -10.007 5.033 9.398 1.00 94.06 82 ASN A N 1
ATOM 666 C CA . ASN A 1 82 ? -10.890 3.891 9.164 1.00 94.06 82 ASN A CA 1
ATOM 667 C C . ASN A 1 82 ? -10.322 2.616 9.810 1.00 94.06 82 ASN A C 1
ATOM 669 O O . ASN A 1 82 ? -9.131 2.303 9.749 1.00 94.06 82 ASN A O 1
ATOM 673 N N . SER A 1 83 ? -11.201 1.820 10.425 1.00 93.50 83 SER A N 1
ATOM 674 C CA . SER A 1 83 ? -10.803 0.531 10.991 1.00 93.50 83 SER A CA 1
ATOM 675 C C . SER A 1 83 ? -10.441 -0.471 9.888 1.00 93.50 83 SER A C 1
ATOM 677 O O . SER A 1 83 ? -10.986 -0.425 8.785 1.00 93.50 83 SER A O 1
ATOM 679 N N . LEU A 1 84 ? -9.592 -1.459 10.204 1.00 94.50 84 LEU A N 1
ATOM 680 C CA . LEU A 1 84 ? -9.251 -2.534 9.255 1.00 94.50 84 LEU A CA 1
ATOM 681 C C . LEU A 1 84 ? -10.495 -3.291 8.758 1.00 94.50 84 LEU A C 1
ATOM 683 O O . LEU A 1 84 ? -10.516 -3.794 7.640 1.00 94.50 84 LEU A O 1
ATOM 687 N N . GLN A 1 85 ? -11.542 -3.367 9.585 1.00 95.06 85 GLN A N 1
ATOM 688 C CA . GLN A 1 85 ? -12.817 -3.974 9.209 1.00 95.06 85 GLN A CA 1
ATOM 689 C C . GLN A 1 85 ? -13.588 -3.122 8.201 1.00 95.06 85 GLN A C 1
ATOM 691 O O . GLN A 1 85 ? -14.177 -3.673 7.278 1.00 95.06 85 GLN A O 1
ATOM 696 N N . LYS A 1 86 ? -13.563 -1.793 8.352 1.00 96.69 86 LYS A N 1
ATOM 697 C CA . LYS A 1 86 ? -14.196 -0.877 7.401 1.00 96.69 86 LYS A CA 1
ATOM 698 C C . LYS A 1 86 ? -13.472 -0.891 6.053 1.00 96.69 86 LYS A C 1
ATOM 700 O O . LYS A 1 86 ? -14.131 -0.982 5.027 1.00 96.69 86 LYS A O 1
ATOM 705 N N . ILE A 1 87 ? -12.137 -0.921 6.059 1.00 97.69 87 ILE A N 1
ATOM 706 C CA . ILE A 1 87 ? -11.324 -1.083 4.839 1.00 97.69 87 ILE A CA 1
ATOM 707 C C . ILE A 1 87 ? -11.631 -2.423 4.156 1.00 97.69 87 ILE A C 1
ATOM 709 O O . ILE A 1 87 ? -11.881 -2.470 2.957 1.00 97.69 87 ILE A O 1
ATOM 713 N N . GLN A 1 88 ? -11.683 -3.519 4.920 1.00 97.69 88 GLN A N 1
ATOM 714 C CA . GLN A 1 88 ? -12.058 -4.836 4.396 1.00 97.69 88 GLN A CA 1
ATOM 715 C C . GLN A 1 88 ? -13.445 -4.832 3.739 1.00 97.69 88 GLN A C 1
ATOM 717 O O . GLN A 1 88 ? -13.611 -5.426 2.675 1.00 97.69 88 GLN A O 1
ATOM 722 N N . ALA A 1 89 ? -14.437 -4.218 4.388 1.00 97.81 89 ALA A N 1
ATOM 723 C CA . ALA A 1 89 ? -15.793 -4.133 3.859 1.00 97.81 89 ALA A CA 1
ATOM 724 C C . ALA A 1 89 ? -15.833 -3.323 2.557 1.00 97.81 89 ALA A C 1
ATOM 726 O O . ALA A 1 89 ? -16.466 -3.754 1.602 1.00 97.81 89 ALA A O 1
ATOM 727 N N . GLU A 1 90 ? -15.101 -2.210 2.491 1.00 98.00 90 GLU A N 1
ATOM 728 C CA . GLU A 1 90 ? -15.008 -1.387 1.284 1.00 98.00 90 GLU A CA 1
ATOM 729 C C . GLU A 1 90 ? -14.385 -2.153 0.110 1.00 98.00 90 GLU A C 1
ATOM 731 O O . GLU A 1 90 ? -14.944 -2.170 -0.985 1.00 98.00 90 GLU A O 1
ATOM 736 N N . LEU A 1 91 ? -13.271 -2.855 0.344 1.00 97.75 91 LEU A N 1
ATOM 737 C CA . LEU A 1 91 ? -12.623 -3.693 -0.672 1.00 97.75 91 LEU A CA 1
ATOM 738 C C . LEU A 1 91 ? -13.570 -4.781 -1.195 1.00 97.75 91 LEU A C 1
ATOM 740 O O . LEU A 1 91 ? -13.661 -4.999 -2.403 1.00 97.75 91 LEU A O 1
ATOM 744 N N . PHE A 1 92 ? -14.304 -5.431 -0.288 1.00 97.75 92 PHE A N 1
ATOM 745 C CA . PHE A 1 92 ? -15.279 -6.461 -0.638 1.00 97.75 92 PHE A CA 1
ATOM 746 C C . PHE A 1 92 ? -16.457 -5.895 -1.442 1.00 97.75 92 PHE A C 1
ATOM 748 O O . PHE A 1 92 ? -16.815 -6.455 -2.474 1.00 97.75 92 PHE A O 1
ATOM 755 N N . ASN A 1 93 ? -17.018 -4.759 -1.018 1.00 97.75 93 ASN A N 1
ATOM 756 C CA . ASN A 1 93 ? -18.133 -4.100 -1.703 1.00 97.75 93 ASN A CA 1
ATOM 757 C C . ASN A 1 93 ? -17.759 -3.653 -3.123 1.00 97.75 93 ASN A C 1
ATOM 759 O O . ASN A 1 93 ? -18.597 -3.679 -4.019 1.00 97.75 93 ASN A O 1
ATOM 763 N N . ARG A 1 94 ? -16.491 -3.283 -3.340 1.00 97.12 94 ARG A N 1
ATOM 764 C CA . ARG A 1 94 ? -15.939 -2.956 -4.663 1.00 97.12 94 ARG A CA 1
ATOM 765 C C . ARG A 1 94 ? -15.572 -4.182 -5.503 1.00 97.12 94 ARG A C 1
ATOM 767 O O . ARG A 1 94 ? -15.159 -4.023 -6.646 1.00 97.12 94 ARG A O 1
ATOM 774 N N . GLY A 1 95 ? -15.683 -5.393 -4.955 1.00 97.00 95 GLY A N 1
ATOM 775 C CA . GLY A 1 95 ? -15.314 -6.631 -5.644 1.00 97.00 95 GLY A CA 1
ATOM 776 C C . GLY A 1 95 ? -13.806 -6.816 -5.844 1.00 97.00 95 GLY A C 1
ATOM 777 O O . GLY A 1 95 ? -13.397 -7.612 -6.691 1.00 97.00 95 GLY A O 1
ATOM 778 N N . ILE A 1 96 ? -12.970 -6.104 -5.082 1.00 97.62 96 ILE A N 1
ATOM 779 C CA . ILE A 1 96 ? -11.510 -6.150 -5.218 1.00 97.62 96 ILE A CA 1
ATOM 780 C C . ILE A 1 96 ? -10.981 -7.427 -4.560 1.00 97.62 96 ILE A C 1
ATOM 782 O O . ILE A 1 96 ? -11.037 -7.593 -3.338 1.00 97.62 96 ILE A O 1
ATOM 786 N N . LYS A 1 97 ? -10.424 -8.330 -5.372 1.00 96.62 97 LYS A N 1
ATOM 787 C CA . LYS A 1 97 ? -9.831 -9.585 -4.893 1.00 96.62 97 LYS A CA 1
ATOM 788 C C . LYS A 1 97 ? -8.555 -9.321 -4.091 1.00 96.62 97 LYS A C 1
ATOM 790 O O . LYS A 1 97 ? -7.849 -8.341 -4.306 1.00 96.62 97 LYS A O 1
ATOM 795 N N . SER A 1 98 ? -8.262 -10.204 -3.143 1.00 94.50 98 SER A N 1
ATOM 796 C CA . SER A 1 98 ? -7.028 -10.189 -2.364 1.00 94.50 98 SER A CA 1
ATOM 797 C C . SER A 1 98 ? -5.813 -10.489 -3.244 1.00 94.50 98 SER A C 1
ATOM 799 O O . SER A 1 98 ? -5.965 -11.094 -4.307 1.00 94.50 98 SER A O 1
ATOM 801 N N . PRO A 1 99 ? -4.585 -10.224 -2.760 1.00 93.44 99 PRO A N 1
ATOM 802 C CA . PRO A 1 99 ? -3.365 -10.624 -3.467 1.00 93.44 99 PRO A CA 1
ATOM 803 C C . PRO A 1 99 ? -3.254 -12.142 -3.701 1.00 93.44 99 PRO A C 1
ATOM 805 O O . PRO A 1 99 ? -2.439 -12.597 -4.491 1.00 93.44 99 PRO A O 1
ATOM 808 N N . SER A 1 100 ? -4.049 -12.942 -2.981 1.00 92.56 100 SER A N 1
ATOM 809 C CA . SER A 1 100 ? -4.158 -14.396 -3.147 1.00 92.56 100 SER A CA 1
ATOM 810 C C . SER A 1 100 ? -5.384 -14.832 -3.958 1.00 92.56 100 SER A C 1
ATOM 812 O O . SER A 1 100 ? -5.714 -16.015 -3.961 1.00 92.56 100 SER A O 1
ATOM 814 N N . GLY A 1 101 ? -6.082 -13.896 -4.608 1.00 93.81 101 GLY A N 1
ATOM 815 C CA . GLY A 1 101 ? -7.256 -14.157 -5.444 1.00 93.81 101 GLY A CA 1
ATOM 816 C C . GLY A 1 101 ? -8.561 -14.397 -4.679 1.00 93.81 101 GLY A C 1
ATOM 817 O O . GLY A 1 101 ? -9.548 -14.812 -5.278 1.00 93.81 101 GLY A O 1
ATOM 818 N N . LYS A 1 102 ? -8.600 -14.156 -3.362 1.00 96.00 102 LYS A N 1
ATOM 819 C CA . LYS A 1 102 ? -9.801 -14.369 -2.535 1.00 96.00 102 LYS A CA 1
ATOM 820 C C . LYS A 1 102 ? -10.705 -13.145 -2.546 1.00 96.00 102 LYS A C 1
ATOM 822 O O . LYS A 1 102 ? -10.223 -12.022 -2.540 1.00 96.00 102 LYS A O 1
ATOM 827 N N . ASP A 1 103 ? -12.009 -13.350 -2.422 1.00 95.19 103 ASP A N 1
ATOM 828 C CA . ASP A 1 103 ? -12.993 -12.255 -2.431 1.00 95.19 103 ASP A CA 1
ATOM 829 C C . ASP A 1 103 ? -12.829 -11.287 -1.260 1.00 95.19 103 ASP A C 1
ATOM 831 O O . ASP A 1 103 ? -13.11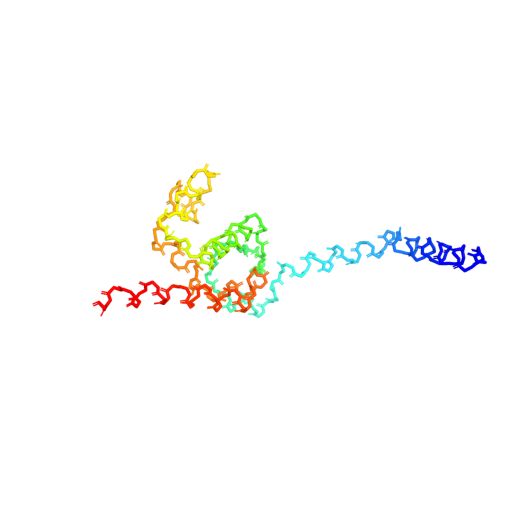0 -10.100 -1.373 1.00 95.19 103 ASP A O 1
ATOM 835 N N . LYS A 1 104 ? -12.364 -11.799 -0.118 1.00 95.62 104 LYS A N 1
ATOM 836 C CA . LYS A 1 104 ? -12.231 -11.031 1.114 1.00 95.62 104 LYS A CA 1
ATOM 837 C C . LYS A 1 104 ? -10.771 -10.922 1.529 1.00 95.62 104 LYS A C 1
ATOM 839 O O . LYS A 1 104 ? -10.117 -11.921 1.836 1.00 95.62 104 LYS A O 1
ATOM 844 N N . TRP A 1 105 ? -10.284 -9.690 1.613 1.00 97.81 105 TRP A N 1
ATOM 845 C CA . TRP A 1 105 ? -9.004 -9.369 2.238 1.00 97.81 105 TRP A CA 1
ATOM 846 C C . TRP A 1 105 ? -9.088 -9.643 3.737 1.00 97.81 105 TRP A C 1
ATOM 848 O O . TRP A 1 105 ? -10.018 -9.176 4.383 1.00 97.81 105 TRP A O 1
ATOM 858 N N . THR A 1 106 ? -8.154 -10.384 4.335 1.00 96.62 106 THR A N 1
ATOM 859 C CA . THR A 1 106 ? -8.146 -10.560 5.799 1.00 96.62 106 THR A CA 1
ATOM 860 C C . THR A 1 106 ? -7.599 -9.306 6.486 1.00 96.62 106 THR A C 1
ATOM 862 O O . THR A 1 106 ? -6.844 -8.542 5.888 1.00 96.62 106 THR A O 1
ATOM 865 N N . ARG A 1 107 ? -7.945 -9.096 7.764 1.00 94.75 107 ARG A N 1
ATOM 866 C CA . ARG A 1 107 ? -7.407 -7.967 8.549 1.00 94.75 107 ARG A CA 1
ATOM 867 C C . ARG A 1 107 ? -5.877 -7.992 8.617 1.00 94.75 107 ARG A C 1
ATOM 869 O O . ARG A 1 107 ? -5.265 -6.939 8.541 1.00 94.75 107 ARG A O 1
ATOM 876 N N . ASP A 1 108 ? -5.291 -9.186 8.716 1.00 95.06 108 ASP A N 1
ATOM 877 C CA . ASP A 1 108 ? -3.839 -9.401 8.709 1.00 95.06 108 ASP A CA 1
ATOM 878 C C . ASP A 1 108 ? -3.193 -8.987 7.378 1.00 95.06 108 ASP A C 1
ATOM 880 O O . ASP A 1 108 ? -2.155 -8.335 7.380 1.00 95.06 108 ASP A O 1
ATOM 884 N N . VAL A 1 109 ? -3.823 -9.294 6.237 1.00 96.31 109 VAL A N 1
ATOM 885 C CA . VAL A 1 109 ? -3.313 -8.860 4.926 1.00 96.31 109 VAL A CA 1
ATOM 886 C C . VAL A 1 109 ? -3.358 -7.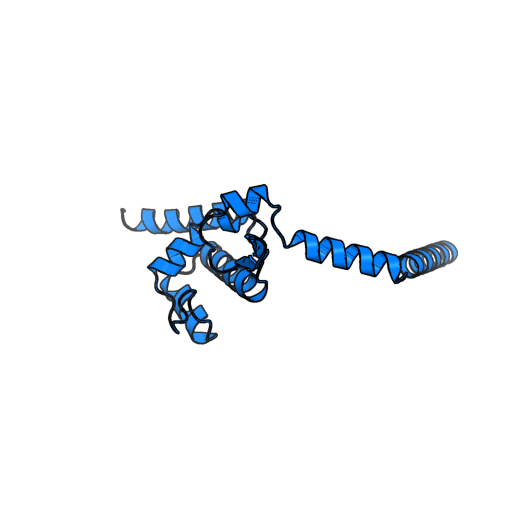338 4.806 1.00 96.31 109 VAL A C 1
ATOM 888 O O . VAL A 1 109 ? -2.369 -6.749 4.390 1.00 96.31 109 VAL A O 1
ATOM 891 N N . ILE A 1 110 ? -4.457 -6.699 5.216 1.00 96.38 110 ILE A N 1
ATOM 892 C CA . ILE A 1 110 ? -4.580 -5.231 5.181 1.00 96.38 110 ILE A CA 1
ATOM 893 C C . ILE A 1 110 ? -3.555 -4.578 6.117 1.00 96.38 110 ILE A C 1
ATOM 895 O O . ILE A 1 110 ? -2.897 -3.618 5.724 1.00 96.38 110 ILE A O 1
ATOM 899 N N . ASP A 1 111 ? -3.374 -5.108 7.333 1.00 94.19 111 ASP A N 1
ATOM 900 C CA . ASP A 1 111 ? -2.355 -4.602 8.257 1.00 94.19 111 ASP A CA 1
ATOM 901 C C . ASP A 1 111 ? -0.954 -4.739 7.645 1.00 94.19 111 ASP A C 1
ATOM 903 O O . ASP A 1 111 ? -0.205 -3.767 7.597 1.00 94.19 111 ASP A O 1
ATOM 907 N N . LYS A 1 112 ? -0.617 -5.895 7.064 1.00 94.81 112 LYS A N 1
ATOM 908 C CA . LYS A 1 112 ? 0.656 -6.084 6.350 1.00 94.81 112 LYS A CA 1
ATOM 909 C C . LYS A 1 112 ? 0.826 -5.122 5.179 1.00 94.81 112 LYS A C 1
ATOM 911 O O . LYS A 1 112 ? 1.940 -4.659 4.970 1.00 94.81 112 LYS A O 1
ATOM 916 N N . THR A 1 113 ? -0.239 -4.796 4.446 1.00 96.00 113 THR A N 1
ATOM 917 C CA . THR A 1 113 ? -0.189 -3.806 3.363 1.00 96.00 113 THR A CA 1
ATOM 918 C C . THR A 1 113 ? 0.211 -2.429 3.891 1.00 96.00 113 THR A C 1
ATOM 920 O O . THR A 1 113 ? 1.155 -1.848 3.375 1.00 96.00 113 THR A O 1
ATOM 923 N N . ILE A 1 114 ? -0.429 -1.944 4.957 1.00 95.00 114 ILE A N 1
ATOM 924 C CA . ILE A 1 114 ? -0.165 -0.604 5.516 1.00 95.00 114 ILE A CA 1
ATOM 925 C C . ILE A 1 114 ? 1.237 -0.504 6.153 1.00 95.00 114 ILE A C 1
ATOM 927 O O . ILE A 1 114 ? 1.835 0.568 6.183 1.00 95.00 114 ILE A O 1
ATOM 931 N N . ASN A 1 115 ? 1.796 -1.618 6.641 1.00 91.69 115 ASN A N 1
ATOM 932 C CA . ASN A 1 115 ? 3.113 -1.649 7.298 1.00 91.69 115 ASN A CA 1
ATOM 933 C C . ASN A 1 115 ? 4.263 -2.047 6.351 1.00 91.69 115 ASN A C 1
ATOM 935 O O . ASN A 1 115 ? 5.392 -2.253 6.797 1.00 91.69 115 ASN A O 1
ATOM 939 N N . ASN A 1 116 ? 4.003 -2.192 5.051 1.00 94.81 116 ASN A N 1
ATOM 940 C CA . ASN A 1 116 ? 5.020 -2.612 4.095 1.00 94.81 116 ASN A CA 1
ATOM 941 C C . ASN A 1 116 ? 5.764 -1.402 3.513 1.00 94.81 116 ASN A C 1
ATOM 943 O O . ASN A 1 116 ? 5.252 -0.699 2.645 1.00 94.81 116 ASN A O 1
ATOM 947 N N . SER A 1 117 ? 7.014 -1.208 3.937 1.00 93.75 117 SER A N 1
ATOM 948 C CA . SER A 1 117 ? 7.865 -0.101 3.483 1.00 93.75 117 SER A CA 1
ATOM 949 C C . SER A 1 117 ? 8.166 -0.115 1.982 1.00 93.75 117 SER A C 1
ATOM 951 O O . SER A 1 117 ? 8.533 0.920 1.436 1.00 93.75 117 SER A O 1
ATOM 953 N N . LYS A 1 118 ? 7.962 -1.239 1.279 1.00 93.75 118 LYS A N 1
ATOM 954 C CA . LYS A 1 118 ? 8.119 -1.304 -0.185 1.00 93.75 118 LYS A CA 1
ATOM 955 C C . LYS A 1 118 ? 7.178 -0.361 -0.928 1.00 93.75 118 LYS A C 1
ATOM 957 O O . LYS A 1 118 ? 7.475 0.020 -2.053 1.00 93.75 118 LYS A O 1
ATOM 962 N N . TYR A 1 119 ? 6.063 0.035 -0.316 1.00 95.50 119 TYR A N 1
ATOM 963 C CA . TYR A 1 119 ? 5.146 0.990 -0.930 1.00 95.50 119 TYR A CA 1
ATOM 964 C C . TYR A 1 119 ? 5.700 2.408 -1.022 1.00 95.50 119 TYR A C 1
ATOM 966 O O . TYR A 1 119 ? 5.231 3.168 -1.863 1.00 95.50 119 TYR A O 1
ATOM 974 N N . LEU A 1 120 ? 6.755 2.728 -0.267 1.00 92.31 120 LEU A N 1
ATOM 975 C CA . LEU A 1 120 ? 7.518 3.966 -0.448 1.00 92.31 120 LEU A CA 1
ATOM 976 C C . LEU A 1 120 ? 8.189 4.044 -1.829 1.00 92.31 120 LEU A C 1
ATOM 978 O O . LEU A 1 120 ? 8.573 5.118 -2.285 1.00 92.31 120 LEU A O 1
ATOM 982 N N . THR A 1 121 ? 8.337 2.909 -2.516 1.00 87.88 121 THR A N 1
ATOM 983 C CA . THR A 1 121 ? 8.875 2.850 -3.871 1.00 87.88 121 THR A CA 1
ATOM 984 C C . THR A 1 121 ? 7.767 3.164 -4.879 1.00 87.88 121 THR A C 1
ATOM 986 O O . THR A 1 121 ? 7.046 2.276 -5.325 1.00 87.88 121 THR A O 1
ATOM 989 N N . TYR A 1 122 ? 7.632 4.447 -5.225 1.00 88.62 122 TYR A N 1
ATOM 990 C CA . TYR A 1 122 ? 6.748 4.998 -6.268 1.00 88.62 122 TYR A CA 1
ATOM 991 C C . TYR A 1 122 ? 5.221 4.907 -6.053 1.00 88.62 122 TYR A C 1
ATOM 993 O O . TYR A 1 122 ? 4.489 5.494 -6.850 1.00 88.62 122 TYR A O 1
ATOM 1001 N N . ILE A 1 123 ? 4.710 4.222 -5.019 1.00 93.44 123 ILE A N 1
ATOM 1002 C CA . ILE A 1 123 ? 3.252 4.091 -4.792 1.00 93.44 123 ILE A CA 1
ATOM 1003 C C . ILE A 1 123 ? 2.738 5.077 -3.734 1.00 93.44 123 ILE A C 1
ATOM 1005 O O . ILE A 1 123 ? 1.730 5.743 -3.970 1.00 93.44 123 ILE A O 1
ATOM 1009 N N . ILE A 1 124 ? 3.420 5.174 -2.590 1.00 95.38 124 ILE A N 1
ATOM 1010 C CA . ILE A 1 124 ? 3.042 5.972 -1.415 1.00 95.38 124 ILE A CA 1
ATOM 1011 C C . ILE A 1 124 ? 4.182 6.932 -1.061 1.00 95.38 124 ILE A C 1
ATOM 1013 O O . ILE A 1 124 ? 5.353 6.562 -1.128 1.00 95.38 124 ILE A O 1
ATOM 1017 N N . SER A 1 125 ? 3.847 8.165 -0.676 1.00 93.81 125 SER A N 1
ATOM 1018 C CA . SER A 1 125 ? 4.827 9.137 -0.185 1.00 93.81 125 SER A CA 1
ATOM 1019 C C . SER A 1 125 ? 5.298 8.803 1.234 1.00 93.81 125 SER A C 1
ATOM 1021 O O . SER A 1 125 ? 4.622 8.101 1.991 1.00 93.81 125 SER A O 1
ATOM 1023 N N . PHE A 1 126 ? 6.462 9.323 1.623 1.00 92.94 126 PHE A N 1
ATOM 1024 C CA . PHE A 1 126 ? 6.979 9.125 2.977 1.00 92.94 126 PHE A CA 1
ATOM 1025 C C . PHE A 1 126 ? 6.025 9.686 4.040 1.00 92.94 126 PHE A C 1
ATOM 1027 O O . PHE A 1 126 ? 5.794 9.043 5.062 1.00 92.94 126 PHE A O 1
ATOM 1034 N N . GLU A 1 127 ? 5.412 10.836 3.764 1.00 93.25 127 GLU A N 1
ATOM 1035 C CA . GLU A 1 127 ? 4.452 11.504 4.640 1.00 93.25 127 GLU A CA 1
ATOM 1036 C C . GLU A 1 127 ? 3.236 10.609 4.906 1.00 93.25 127 GLU A C 1
ATOM 1038 O O . GLU A 1 127 ? 2.950 10.289 6.059 1.00 93.25 127 GLU A O 1
ATOM 1043 N N . ASN A 1 128 ? 2.591 10.103 3.850 1.00 93.69 128 ASN A N 1
ATOM 1044 C CA . ASN A 1 128 ? 1.406 9.248 3.967 1.00 93.69 128 ASN A CA 1
ATOM 1045 C C . ASN A 1 128 ? 1.718 7.937 4.706 1.00 93.69 128 ASN A C 1
ATOM 1047 O O . ASN A 1 128 ? 0.889 7.411 5.451 1.00 93.69 128 ASN A O 1
ATOM 1051 N N . PHE A 1 129 ? 2.925 7.395 4.517 1.00 93.88 129 PHE A N 1
ATOM 1052 C CA . PHE A 1 129 ? 3.369 6.202 5.234 1.00 93.88 129 PHE A CA 1
ATOM 1053 C C . PHE A 1 129 ? 3.507 6.452 6.744 1.00 93.88 129 PHE A C 1
ATOM 1055 O O . PHE A 1 129 ? 3.078 5.629 7.563 1.00 93.88 129 PHE A O 1
ATOM 1062 N N . VAL A 1 130 ? 4.082 7.596 7.123 1.00 92.69 130 VAL A N 1
ATOM 1063 C CA . VAL A 1 130 ? 4.226 8.001 8.527 1.00 92.69 130 VAL A CA 1
ATOM 1064 C C . VAL A 1 130 ? 2.862 8.308 9.149 1.00 92.69 130 VAL A C 1
ATOM 1066 O O . VAL A 1 130 ? 2.582 7.824 10.245 1.00 92.69 130 VAL A O 1
ATOM 1069 N N . GLU A 1 131 ? 1.981 9.025 8.451 1.00 92.62 131 GLU A N 1
ATOM 1070 C CA . GLU A 1 131 ? 0.627 9.338 8.931 1.00 92.62 131 GLU A CA 1
ATOM 1071 C C . GLU A 1 131 ? -0.190 8.076 9.223 1.00 92.62 131 GLU A C 1
ATOM 1073 O O . GLU A 1 131 ? -0.750 7.933 10.313 1.00 92.62 131 GLU A O 1
ATOM 1078 N N . ALA A 1 132 ? -0.188 7.107 8.302 1.00 90.44 132 ALA A N 1
ATOM 1079 C CA . ALA A 1 132 ? -0.867 5.830 8.511 1.00 90.44 132 ALA A CA 1
ATOM 1080 C C . ALA A 1 132 ? -0.315 5.066 9.734 1.00 90.44 132 ALA A C 1
ATOM 1082 O O . ALA A 1 132 ? -1.062 4.379 10.440 1.00 90.44 132 ALA A O 1
ATOM 1083 N N . SER A 1 133 ? 0.988 5.199 10.006 1.00 87.62 133 SER A N 1
ATOM 1084 C CA . SER A 1 133 ? 1.645 4.585 11.165 1.00 87.62 133 SER A CA 1
ATOM 1085 C C . SER A 1 133 ? 1.232 5.254 12.482 1.00 87.62 133 SER A C 1
ATOM 1087 O O . SER A 1 133 ? 0.940 4.559 13.458 1.00 87.62 133 SER A O 1
ATOM 1089 N N . ILE A 1 134 ? 1.149 6.587 12.500 1.00 87.69 134 ILE A N 1
ATOM 1090 C CA . ILE A 1 134 ? 0.713 7.373 13.664 1.00 87.69 134 ILE A CA 1
ATOM 1091 C C . ILE A 1 134 ? -0.741 7.054 14.011 1.00 87.69 134 ILE A C 1
ATOM 1093 O O . ILE A 1 134 ? -1.048 6.740 15.162 1.00 87.69 134 ILE A O 1
ATOM 1097 N N . GLU A 1 135 ? -1.636 7.074 13.022 1.00 86.50 135 GLU A N 1
ATOM 1098 C CA . GLU A 1 135 ? -3.062 6.822 13.247 1.00 86.50 135 GLU A CA 1
ATOM 1099 C C . GLU A 1 135 ? -3.301 5.411 13.806 1.00 86.50 135 GLU A C 1
ATOM 1101 O O . GLU A 1 135 ? -4.075 5.202 14.747 1.00 86.50 135 GLU A O 1
ATOM 1106 N N . LYS A 1 136 ? -2.554 4.417 13.309 1.00 79.12 136 LYS A N 1
ATOM 1107 C CA . LYS A 1 136 ? -2.571 3.064 13.877 1.00 79.12 136 LYS A CA 1
ATOM 1108 C C . LYS A 1 136 ? -2.197 3.063 15.362 1.00 79.12 136 LYS A C 1
ATOM 1110 O O . LYS A 1 136 ? -2.866 2.376 16.140 1.00 79.12 136 LYS A O 1
ATOM 1115 N N . GLU A 1 137 ? -1.147 3.783 15.747 1.00 79.81 137 GLU A N 1
ATOM 1116 C CA . GLU A 1 137 ? -0.665 3.832 17.129 1.00 79.81 137 GLU A CA 1
ATOM 1117 C C . GLU A 1 137 ? -1.651 4.546 18.065 1.00 79.81 137 GLU A C 1
ATOM 1119 O O . GLU A 1 137 ? -1.881 4.076 19.185 1.00 79.81 137 GLU A O 1
ATOM 1124 N N . SER A 1 138 ? -2.297 5.617 17.598 1.00 74.75 138 SER A N 1
ATOM 1125 C CA . SER A 1 138 ? -3.365 6.316 18.325 1.00 74.75 138 SER A CA 1
ATOM 1126 C C . SER A 1 138 ? -4.486 5.359 18.742 1.00 74.75 138 SER A C 1
ATOM 1128 O O . SER A 1 138 ? -4.897 5.352 19.904 1.00 74.75 138 SER A O 1
ATOM 1130 N N . ARG A 1 139 ? -4.914 4.452 17.854 1.00 68.56 139 ARG A N 1
ATOM 1131 C CA . ARG A 1 139 ? -5.928 3.432 18.191 1.00 68.56 139 ARG A CA 1
ATOM 1132 C C . ARG A 1 139 ? -5.449 2.409 19.225 1.00 68.56 139 ARG A C 1
ATOM 1134 O O . ARG A 1 139 ? -6.256 1.919 20.008 1.00 68.56 139 ARG A O 1
ATOM 1141 N N . CYS A 1 140 ? -4.161 2.058 19.230 1.00 62.41 140 CYS A N 1
ATOM 1142 C CA . CYS A 1 140 ? -3.596 1.122 20.210 1.00 62.41 140 CYS A CA 1
ATOM 1143 C C . CYS A 1 140 ? -3.475 1.745 21.610 1.00 62.41 140 CYS A C 1
ATOM 1145 O O . CYS A 1 140 ? -3.568 1.023 22.605 1.00 62.41 140 CYS A O 1
ATOM 1147 N N . ARG A 1 141 ? -3.270 3.066 21.699 1.00 58.22 141 ARG A N 1
ATOM 1148 C CA . ARG A 1 141 ? -3.142 3.790 22.973 1.00 58.22 141 ARG A CA 1
ATOM 1149 C C . ARG A 1 141 ? -4.476 3.955 23.713 1.00 58.22 141 ARG A C 1
ATOM 1151 O O . ARG A 1 141 ? -4.480 3.865 24.934 1.00 58.22 141 ARG A O 1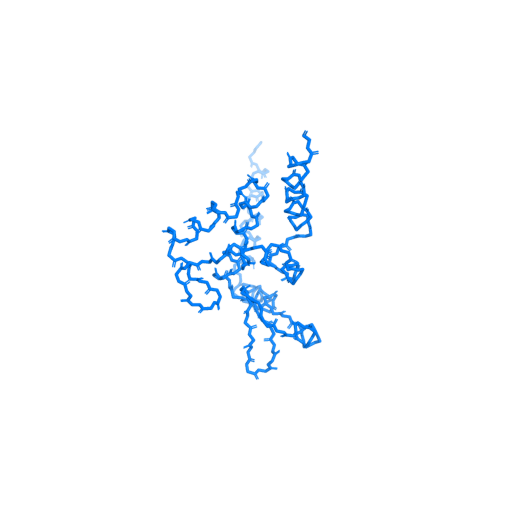
ATOM 1158 N N . TYR A 1 142 ? -5.600 4.056 23.002 1.00 51.53 142 TYR A N 1
ATOM 1159 C CA . TYR A 1 142 ? -6.940 4.175 23.606 1.00 51.53 142 TYR A CA 1
ATOM 1160 C C . TYR A 1 142 ? -7.462 2.917 24.322 1.00 51.53 142 TYR A C 1
ATOM 1162 O O . TYR A 1 142 ? -8.461 2.987 25.024 1.00 51.53 142 TYR A O 1
ATOM 1170 N N . ILE A 1 143 ? -6.810 1.761 24.170 1.00 51.16 143 ILE A N 1
ATOM 1171 C CA . ILE A 1 143 ? -7.233 0.506 24.824 1.00 51.16 143 ILE A CA 1
ATOM 1172 C C . ILE A 1 143 ? -6.562 0.342 26.210 1.00 51.16 143 ILE A C 1
ATOM 1174 O O . ILE A 1 143 ? -6.835 -0.617 26.926 1.00 51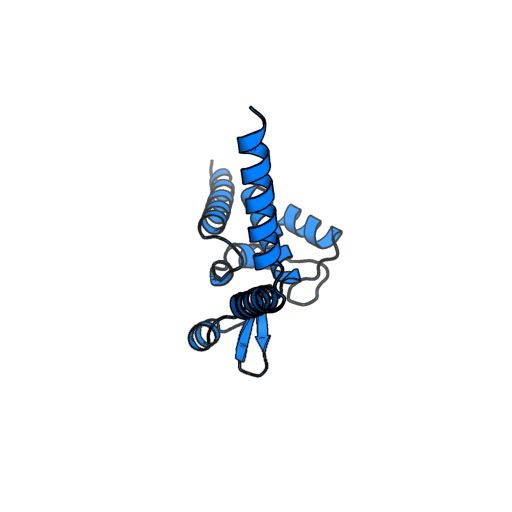.16 143 ILE A O 1
ATOM 1178 N N . ARG A 1 144 ? -5.673 1.266 26.612 1.00 42.69 144 ARG A N 1
ATOM 1179 C CA . ARG A 1 144 ? -4.881 1.191 27.858 1.00 42.69 144 ARG A CA 1
ATOM 1180 C C . ARG A 1 144 ? -5.195 2.268 28.913 1.00 42.69 144 ARG A C 1
ATOM 1182 O O . ARG A 1 144 ? -4.445 2.360 29.882 1.00 42.69 144 ARG A O 1
ATOM 1189 N N . SER A 1 145 ? -6.255 3.058 28.747 1.00 38.62 145 SER A N 1
ATOM 1190 C CA . SER A 1 145 ? -6.741 4.037 29.741 1.00 38.62 145 SER A CA 1
ATOM 1191 C C . SER A 1 145 ? -8.106 3.635 30.269 1.00 38.62 145 SER A C 1
ATOM 1193 O O . SER A 1 145 ? -8.293 3.685 31.499 1.00 38.62 145 SER A O 1
#